Protein AF-A0A8T3VEB6-F1 (afdb_monomer)

Radius of gyration: 16.51 Å; Cα contacts (8 Å, |Δi|>4): 276; chains: 1; bounding box: 36×36×43 Å

pLDDT: mean 89.92, std 11.11, range [33.09, 98.06]

Secondary structure (DSSP, 8-state):
----TT--EE-TTT---HHHHHHTTSSPPPHHHHTT--TTSS---SSHHHHHHHHHHS--PPP-S-EE---GGG-SS--SEEEEEE-HHHHHHHHHHHHHHH-PPPP----SSSIIIIIIIIHHHHHSS-EEE---HHHHHHS---TT-EEEEEEHHHHHHHHHHHHHH-

Mean predicted aligned error: 4.79 Å

Sequence (170 aa):
MQVKENHFYGTIAEIGCPIGAGILGLKELPEKILNGSQFDKMNVTSSQESEKALIDSVAKNNRIEAIAYMPLEDSKIEPDVVVIIAKPRQIFDLIRANTYQEGKRMDNSVGGTQSLCGDIVVNSIQTNEPHISFGCIGSHMATELSEDQVIIGIPISKLEEIANSLNIIN

Organism: NCBI:txid230361

InterPro domains:
  IPR003748 Protein of unknown function DUF169 [PF02596] (4-164)
  IPR003748 Protein of unknown function DUF169 [PTHR37954] (6-167)

Structure (mmCIF, N/CA/C/O backbone):
data_AF-A0A8T3VEB6-F1
#
_entry.id   AF-A0A8T3VEB6-F1
#
loop_
_atom_site.group_PDB
_atom_site.id
_atom_site.type_symbol
_atom_site.label_atom_id
_atom_site.label_alt_id
_atom_site.label_comp_id
_atom_site.label_asym_id
_atom_site.label_entity_id
_atom_site.label_seq_id
_atom_site.pdbx_PDB_ins_code
_atom_site.Cartn_x
_atom_site.Cartn_y
_atom_site.Cartn_z
_atom_site.occupancy
_atom_site.B_iso_or_equiv
_atom_site.auth_seq_id
_atom_site.auth_comp_id
_atom_site.auth_asym_id
_atom_site.auth_atom_id
_atom_site.pdbx_PDB_model_num
ATOM 1 N N . MET A 1 1 ? -9.081 -9.164 -11.363 1.00 44.38 1 MET A N 1
ATOM 2 C CA . MET A 1 1 ? -8.525 -10.426 -10.810 1.00 44.38 1 MET A CA 1
ATOM 3 C C . MET A 1 1 ? -9.696 -11.377 -10.569 1.00 44.38 1 MET A C 1
ATOM 5 O O . MET A 1 1 ? -10.604 -10.988 -9.852 1.00 44.38 1 MET A O 1
ATOM 9 N N . GLN A 1 2 ? -9.780 -12.530 -11.246 1.00 33.09 2 GLN A N 1
ATOM 10 C CA . GLN A 1 2 ? -10.944 -13.428 -11.122 1.00 33.09 2 GLN A CA 1
ATOM 11 C C . GLN A 1 2 ? -10.728 -14.424 -9.976 1.00 33.09 2 GLN A C 1
ATOM 13 O O . GLN A 1 2 ? -9.863 -15.290 -10.074 1.00 33.09 2 GLN A O 1
ATOM 18 N N . VAL A 1 3 ? -11.525 -14.321 -8.909 1.00 41.62 3 VAL A N 1
ATOM 19 C CA . VAL A 1 3 ? -11.647 -15.378 -7.895 1.00 41.62 3 VAL A CA 1
ATOM 20 C C . VAL A 1 3 ? -12.481 -16.494 -8.522 1.00 41.62 3 VAL A C 1
ATOM 22 O O . VAL A 1 3 ? -13.696 -16.380 -8.647 1.00 41.62 3 VAL A O 1
ATOM 25 N N . LYS A 1 4 ? -11.829 -17.560 -8.989 1.00 42.44 4 LYS A N 1
ATOM 26 C CA . LYS A 1 4 ? -12.517 -18.833 -9.242 1.00 42.44 4 LYS A CA 1
ATOM 27 C C . LYS A 1 4 ? -12.561 -19.568 -7.914 1.00 42.44 4 LYS A C 1
ATOM 29 O O . LYS A 1 4 ? -11.520 -19.656 -7.274 1.00 42.44 4 LYS A O 1
ATOM 34 N N . GLU A 1 5 ? -13.728 -20.090 -7.548 1.00 52.50 5 GLU A N 1
ATOM 35 C CA . GLU A 1 5 ? -14.161 -20.587 -6.224 1.00 52.50 5 GLU A CA 1
ATOM 36 C C . GLU A 1 5 ? -13.236 -21.576 -5.465 1.00 52.50 5 GLU A C 1
ATOM 38 O O . GLU A 1 5 ? -13.605 -22.036 -4.395 1.00 52.50 5 GLU A O 1
ATOM 43 N N . ASN A 1 6 ? -12.022 -21.878 -5.941 1.00 52.09 6 ASN A N 1
ATOM 44 C CA . ASN A 1 6 ? -11.028 -22.712 -5.256 1.00 52.09 6 ASN A CA 1
ATOM 45 C C . ASN A 1 6 ? -9.586 -22.157 -5.252 1.00 52.09 6 ASN A C 1
ATOM 47 O O . ASN A 1 6 ? -8.701 -22.810 -4.702 1.00 52.09 6 ASN A O 1
ATOM 51 N N . HIS A 1 7 ? -9.315 -20.985 -5.840 1.00 59.28 7 HIS A N 1
ATOM 52 C CA . HIS A 1 7 ? -7.972 -20.390 -5.838 1.00 59.28 7 HIS A CA 1
ATOM 53 C C . HIS A 1 7 ? -7.957 -19.114 -4.990 1.00 59.28 7 HIS A C 1
ATOM 55 O O . HIS A 1 7 ? -8.382 -18.053 -5.441 1.00 59.28 7 HIS A O 1
ATOM 61 N N . PHE A 1 8 ? -7.444 -19.234 -3.763 1.00 77.12 8 PHE A N 1
ATOM 62 C CA . PHE A 1 8 ? -7.186 -18.119 -2.839 1.00 77.12 8 PHE A CA 1
ATOM 63 C C . PHE A 1 8 ? -5.757 -17.585 -2.966 1.00 77.12 8 PHE A C 1
ATOM 65 O O . PHE A 1 8 ? -5.237 -16.992 -2.028 1.00 77.12 8 PHE A O 1
ATOM 72 N N . TYR A 1 9 ? -5.077 -17.869 -4.078 1.00 87.56 9 TYR A N 1
ATOM 73 C CA . TYR A 1 9 ? -3.706 -17.442 -4.309 1.00 87.56 9 TYR A CA 1
ATOM 74 C C . TYR A 1 9 ? -3.404 -17.268 -5.798 1.00 87.56 9 TYR A C 1
ATOM 76 O O . TYR A 1 9 ? -4.064 -17.860 -6.652 1.00 87.56 9 TYR A O 1
ATOM 84 N N . GLY A 1 10 ? -2.391 -16.459 -6.095 1.00 88.44 10 GLY A N 1
ATOM 85 C CA . GLY A 1 10 ? -1.832 -16.260 -7.424 1.00 88.44 10 GLY A CA 1
ATOM 86 C C . GLY A 1 10 ? -0.318 -16.434 -7.410 1.00 88.44 10 GLY A C 1
ATOM 87 O O . GLY A 1 10 ? 0.378 -15.896 -6.549 1.00 88.44 10 GLY A O 1
ATOM 88 N N . THR A 1 11 ? 0.191 -17.189 -8.374 1.00 92.94 11 THR A N 1
ATOM 89 C CA . THR A 1 11 ? 1.614 -17.279 -8.702 1.00 92.94 11 THR A CA 1
ATOM 90 C C . THR A 1 11 ? 1.960 -16.239 -9.770 1.00 92.94 11 THR A C 1
ATOM 92 O O . THR A 1 11 ? 1.135 -15.413 -10.169 1.00 92.94 11 THR A O 1
ATOM 95 N N . ILE A 1 12 ? 3.183 -16.291 -10.300 1.00 92.69 12 ILE A N 1
ATOM 96 C CA . ILE A 1 12 ? 3.578 -15.453 -11.437 1.00 92.69 12 ILE A CA 1
ATOM 97 C C . ILE A 1 12 ? 2.657 -15.604 -12.664 1.00 92.69 12 ILE A C 1
ATOM 99 O O . ILE A 1 12 ? 2.559 -14.668 -13.455 1.00 92.69 12 ILE A O 1
ATOM 103 N N . ALA A 1 13 ? 1.977 -16.745 -12.826 1.00 89.69 13 ALA A N 1
ATOM 104 C CA . ALA A 1 13 ? 1.066 -16.982 -13.944 1.00 89.69 13 ALA A CA 1
ATOM 105 C C . ALA A 1 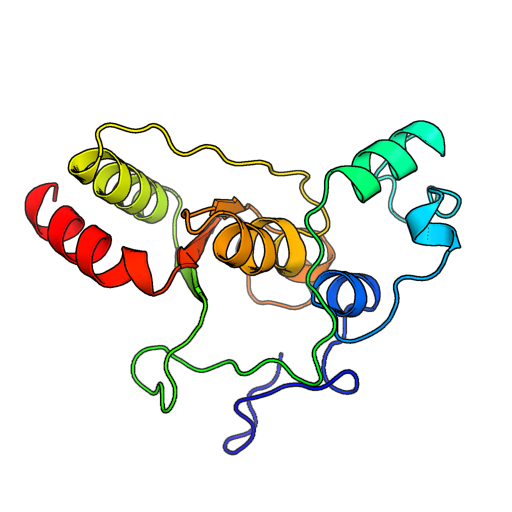13 ? -0.237 -16.166 -13.844 1.00 89.69 13 ALA A C 1
ATOM 107 O O . ALA A 1 13 ? -0.832 -15.832 -14.868 1.00 89.69 13 ALA A O 1
ATOM 108 N N . GLU A 1 14 ? -0.662 -15.809 -12.629 1.00 89.19 14 GLU A N 1
ATOM 109 C CA . GLU A 1 14 ? -1.928 -15.117 -12.370 1.00 89.19 14 GLU A CA 1
ATOM 110 C C . GLU A 1 14 ? -1.772 -13.592 -12.226 1.00 89.19 14 GLU A C 1
ATOM 112 O O . GLU A 1 14 ? -2.753 -12.852 -12.357 1.00 89.19 14 GLU A O 1
ATOM 117 N N . ILE A 1 15 ? -0.556 -13.084 -11.987 1.00 87.12 15 ILE A N 1
ATOM 118 C CA . ILE A 1 15 ? -0.317 -11.642 -11.833 1.00 87.12 15 ILE A CA 1
ATOM 119 C C . ILE A 1 15 ? -0.149 -10.959 -13.194 1.00 87.12 15 ILE A C 1
ATOM 121 O O . ILE A 1 15 ? 0.923 -10.948 -13.798 1.00 87.12 15 ILE A O 1
ATOM 125 N N . GLY A 1 16 ? -1.222 -10.302 -13.642 1.00 85.69 16 GLY A N 1
ATOM 126 C CA . GLY A 1 16 ? -1.280 -9.633 -14.945 1.00 85.69 16 GLY A CA 1
ATOM 127 C C . GLY A 1 16 ? -0.381 -8.399 -15.102 1.00 85.69 16 GLY A C 1
ATOM 128 O O . GLY A 1 16 ? -0.077 -8.024 -16.230 1.00 85.69 16 GLY A O 1
ATOM 129 N N . CYS A 1 17 ? 0.067 -7.764 -14.010 1.00 88.88 17 CYS A N 1
ATOM 130 C CA . CYS A 1 17 ? 0.983 -6.619 -14.066 1.00 88.88 17 CYS A CA 1
ATOM 131 C C . CYS A 1 17 ? 2.446 -7.088 -13.954 1.00 88.88 17 CYS A C 1
ATOM 133 O O . CYS A 1 17 ? 2.874 -7.474 -12.862 1.00 88.88 17 CYS A O 1
ATOM 135 N N . PRO A 1 18 ? 3.267 -7.000 -15.021 1.00 88.88 18 PRO A N 1
ATOM 136 C CA . PRO A 1 18 ? 4.640 -7.499 -14.992 1.00 88.88 18 PRO A CA 1
ATOM 137 C C . PRO A 1 18 ? 5.531 -6.760 -13.991 1.00 88.88 18 PRO A C 1
ATOM 139 O O . PRO A 1 18 ? 6.402 -7.382 -13.391 1.00 88.88 18 PRO A O 1
ATOM 142 N N . ILE A 1 19 ? 5.327 -5.449 -13.823 1.00 90.62 19 ILE A N 1
ATOM 143 C CA . ILE A 1 19 ? 6.077 -4.649 -12.848 1.00 90.62 19 ILE A CA 1
ATOM 144 C C . ILE A 1 19 ? 5.604 -4.998 -11.438 1.00 90.62 19 ILE A C 1
ATOM 146 O O . ILE A 1 19 ? 6.433 -5.258 -10.575 1.00 90.62 19 ILE A O 1
ATOM 150 N N . GLY A 1 20 ? 4.287 -5.100 -11.227 1.00 92.56 20 GLY A N 1
ATOM 151 C CA . GLY A 1 20 ? 3.709 -5.494 -9.942 1.00 92.56 20 GLY A CA 1
ATOM 152 C C . GLY A 1 20 ? 4.222 -6.848 -9.461 1.00 92.56 20 GLY A C 1
ATOM 153 O O . GLY A 1 20 ? 4.642 -6.960 -8.317 1.00 92.56 20 GLY A O 1
ATOM 154 N N . ALA A 1 21 ? 4.305 -7.845 -10.346 1.00 94.38 21 ALA A N 1
ATOM 155 C CA . ALA A 1 21 ? 4.895 -9.143 -10.021 1.00 94.38 21 ALA A CA 1
ATOM 156 C C . ALA A 1 21 ? 6.365 -9.050 -9.575 1.00 94.38 21 ALA A C 1
ATOM 158 O O . ALA A 1 21 ? 6.796 -9.823 -8.725 1.00 94.38 21 ALA A O 1
ATOM 159 N N . GLY A 1 22 ? 7.134 -8.117 -10.140 1.00 95.75 22 GLY A N 1
ATOM 160 C CA . GLY A 1 22 ? 8.507 -7.864 -9.708 1.00 95.75 22 GLY A CA 1
ATOM 161 C C . GLY A 1 22 ? 8.575 -7.164 -8.350 1.00 95.75 22 GLY A C 1
ATOM 162 O O . GLY A 1 22 ? 9.301 -7.610 -7.471 1.00 95.75 22 GLY A O 1
ATOM 163 N N . ILE A 1 23 ? 7.765 -6.119 -8.152 1.00 95.88 23 ILE A N 1
ATOM 164 C CA . ILE A 1 23 ? 7.670 -5.384 -6.879 1.00 95.88 23 ILE A CA 1
ATOM 165 C C . ILE A 1 23 ? 7.239 -6.301 -5.728 1.00 95.88 23 ILE A C 1
ATOM 167 O O . ILE A 1 23 ? 7.788 -6.212 -4.636 1.00 95.88 23 ILE A O 1
ATOM 171 N N 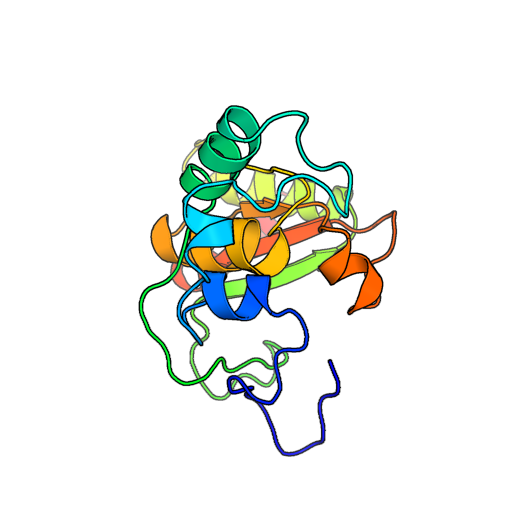. LEU A 1 24 ? 6.298 -7.213 -5.983 1.00 96.19 24 LEU A N 1
ATOM 172 C CA . LEU A 1 24 ? 5.798 -8.174 -4.998 1.00 96.19 24 LEU A CA 1
ATOM 173 C C . LEU A 1 24 ? 6.768 -9.333 -4.724 1.00 96.19 24 LEU A C 1
ATOM 175 O O . LEU A 1 24 ? 6.544 -10.073 -3.773 1.00 96.19 24 LEU A O 1
ATOM 179 N N . GLY A 1 25 ? 7.822 -9.501 -5.532 1.00 96.81 25 GLY A N 1
ATOM 180 C CA . GLY A 1 25 ? 8.838 -10.541 -5.345 1.00 96.81 25 GLY A CA 1
ATOM 181 C C . GLY A 1 25 ? 8.595 -11.857 -6.097 1.00 96.81 25 GLY A C 1
ATOM 182 O O . GLY A 1 25 ? 9.370 -12.799 -5.927 1.00 96.81 25 GLY A O 1
ATOM 183 N N . LEU A 1 26 ? 7.577 -11.936 -6.966 1.00 96.62 26 LEU A N 1
ATOM 184 C CA . LEU A 1 26 ? 7.211 -13.130 -7.759 1.00 96.62 26 LEU A CA 1
ATOM 185 C C . LEU A 1 26 ? 8.089 -13.345 -8.993 1.00 96.62 26 LEU A C 1
ATOM 187 O O . LEU A 1 26 ? 8.246 -14.468 -9.478 1.00 96.62 26 LEU A O 1
ATOM 191 N N . LYS A 1 27 ? 8.808 -12.317 -9.452 1.00 95.56 27 LYS A N 1
ATOM 192 C CA . LYS A 1 27 ? 9.944 -12.435 -10.394 1.00 95.56 27 LYS A CA 1
ATOM 193 C C . LYS A 1 27 ? 11.002 -11.372 -10.113 1.00 95.56 27 LYS A C 1
ATOM 195 O O . LYS A 1 27 ? 10.738 -10.422 -9.388 1.00 95.56 27 LYS A O 1
ATOM 200 N N . GLU A 1 28 ? 12.169 -11.512 -10.723 1.00 94.62 28 GLU A N 1
ATOM 201 C CA . GLU A 1 28 ? 13.125 -10.410 -10.775 1.00 94.62 28 GLU A CA 1
ATOM 202 C C . GLU A 1 28 ? 12.581 -9.271 -11.645 1.00 94.62 28 GLU A C 1
ATOM 204 O O . GLU A 1 28 ? 11.909 -9.490 -12.665 1.00 94.62 28 GLU A O 1
ATOM 209 N N . LEU A 1 29 ? 12.865 -8.037 -11.231 1.00 92.50 29 LEU A N 1
ATOM 210 C CA . LEU A 1 29 ? 12.618 -6.869 -12.064 1.00 92.50 29 LEU A CA 1
ATOM 211 C C . LEU A 1 29 ? 13.667 -6.822 -13.182 1.00 92.50 29 LEU A C 1
ATOM 213 O O . LEU A 1 29 ? 14.853 -6.988 -12.900 1.00 92.50 29 LEU A O 1
ATOM 217 N N . PRO A 1 30 ? 13.270 -6.559 -14.439 1.00 90.62 30 PRO A N 1
ATOM 218 C CA . PRO A 1 30 ? 14.231 -6.388 -15.522 1.00 90.62 30 PRO A CA 1
ATOM 219 C C . PRO A 1 30 ? 15.229 -5.265 -15.213 1.00 90.62 30 PRO A C 1
ATOM 221 O O . PRO A 1 30 ? 14.820 -4.201 -14.744 1.00 90.62 30 PRO A O 1
ATOM 224 N N . GLU A 1 31 ? 16.506 -5.444 -15.569 1.00 91.06 31 GLU A N 1
ATOM 225 C CA . GLU A 1 31 ? 17.549 -4.422 -15.360 1.00 91.06 31 GLU A CA 1
ATOM 226 C C . GLU A 1 31 ? 17.162 -3.054 -15.928 1.00 91.06 31 GLU A C 1
ATOM 228 O O . GLU A 1 31 ? 17.459 -2.029 -15.323 1.00 91.06 31 GLU A O 1
ATOM 233 N N . LYS A 1 32 ? 16.442 -3.037 -17.057 1.00 89.56 32 LYS A N 1
ATOM 234 C CA . LYS A 1 32 ? 15.977 -1.802 -17.699 1.00 89.56 32 LYS A CA 1
ATOM 235 C C . LYS A 1 32 ? 15.041 -0.965 -16.825 1.00 89.56 32 LYS A C 1
ATOM 237 O O . LYS A 1 32 ? 15.042 0.252 -16.937 1.00 89.56 32 LYS A O 1
ATOM 242 N N . ILE A 1 33 ? 14.262 -1.612 -15.957 1.00 89.00 33 ILE A N 1
ATOM 243 C CA . ILE A 1 33 ? 13.424 -0.928 -14.967 1.00 89.00 33 ILE A CA 1
ATOM 244 C C . ILE A 1 33 ? 14.306 -0.424 -13.819 1.00 89.00 33 ILE A C 1
ATOM 246 O O . ILE A 1 33 ? 14.205 0.729 -13.422 1.00 89.00 33 ILE A O 1
ATOM 250 N N . LEU A 1 34 ? 15.215 -1.265 -13.316 1.00 90.12 34 LEU A N 1
ATOM 251 C CA . LEU A 1 34 ? 16.078 -0.935 -12.172 1.00 90.12 34 LEU A CA 1
ATOM 252 C C . LEU A 1 34 ? 17.063 0.211 -12.451 1.00 90.12 34 LEU A C 1
ATOM 254 O O . LEU A 1 34 ? 17.417 0.968 -11.547 1.00 90.12 34 LEU A O 1
ATOM 258 N N . ASN A 1 35 ? 17.524 0.341 -13.693 1.00 90.44 35 ASN A N 1
ATOM 259 C CA . ASN A 1 35 ? 18.441 1.401 -14.106 1.00 90.44 35 ASN A CA 1
ATOM 260 C C . ASN A 1 35 ? 17.733 2.618 -14.733 1.00 90.44 35 ASN A C 1
ATOM 262 O O . ASN A 1 35 ? 18.423 3.528 -15.196 1.00 90.44 35 ASN A O 1
ATOM 266 N N . GLY A 1 36 ? 16.394 2.631 -14.756 1.00 85.75 36 GLY A N 1
ATOM 267 C CA . GLY A 1 36 ? 15.589 3.726 -15.300 1.00 85.75 36 GLY A CA 1
ATOM 268 C C . GLY A 1 36 ? 15.732 3.925 -16.810 1.00 85.75 36 GLY A C 1
ATOM 269 O O . GLY A 1 36 ? 15.599 5.040 -17.288 1.00 85.75 36 GLY A O 1
ATOM 270 N N . SER A 1 37 ? 16.083 2.892 -17.582 1.00 82.75 37 SER A N 1
ATOM 271 C CA . SER A 1 37 ? 16.226 2.998 -19.046 1.00 82.75 37 SER A CA 1
ATOM 272 C C . SER A 1 37 ? 14.928 2.706 -19.812 1.00 82.75 37 SER A C 1
ATOM 274 O O . SER A 1 37 ? 14.963 2.494 -21.026 1.00 82.75 37 SER A O 1
ATOM 276 N N . GLN A 1 38 ? 13.777 2.678 -19.133 1.00 78.25 38 GLN A N 1
ATOM 277 C CA . GLN A 1 38 ? 12.469 2.347 -19.705 1.00 78.25 38 GLN A CA 1
ATOM 278 C C . GLN A 1 38 ? 11.438 3.487 -19.519 1.00 78.25 38 GLN A C 1
ATOM 280 O O . GLN A 1 38 ? 10.233 3.249 -19.440 1.00 78.25 38 GLN A O 1
ATOM 285 N N . PHE A 1 39 ? 11.900 4.736 -19.586 1.00 67.81 39 PHE A N 1
ATOM 286 C CA . PHE A 1 39 ? 11.169 5.930 -19.140 1.00 67.81 39 PHE A CA 1
ATOM 287 C C . PHE A 1 39 ? 10.071 6.460 -20.086 1.00 67.81 39 PHE A C 1
ATOM 289 O O . PHE A 1 39 ? 9.429 7.459 -19.785 1.00 67.81 39 PHE A O 1
ATOM 296 N N . ASP A 1 40 ? 9.761 5.781 -21.195 1.00 61.44 40 ASP A N 1
ATOM 297 C CA . ASP A 1 40 ? 9.176 6.457 -22.372 1.00 61.44 40 ASP A CA 1
ATOM 298 C C . ASP A 1 40 ? 7.793 5.970 -22.849 1.00 61.44 40 ASP A C 1
ATOM 300 O O . ASP A 1 40 ? 7.326 6.364 -23.916 1.00 61.44 40 ASP A O 1
ATOM 304 N N . LYS A 1 41 ? 7.095 5.098 -22.105 1.00 64.06 41 LYS A N 1
ATOM 305 C CA . LYS A 1 41 ? 5.807 4.537 -22.591 1.00 64.06 41 LYS A CA 1
ATOM 306 C C . LYS A 1 41 ? 4.546 5.038 -21.899 1.00 64.06 41 LYS A C 1
ATOM 308 O O . LYS A 1 41 ? 3.475 4.939 -22.487 1.00 64.06 41 LYS A O 1
ATOM 313 N N . MET A 1 42 ? 4.650 5.540 -20.671 1.00 69.06 42 MET A N 1
ATOM 314 C CA . MET A 1 42 ? 3.485 5.943 -19.867 1.00 69.06 42 MET A CA 1
ATOM 315 C C . MET A 1 42 ? 3.585 7.377 -19.330 1.00 69.06 42 MET A C 1
ATOM 317 O O . MET A 1 42 ? 2.767 7.756 -18.501 1.00 69.06 42 MET A O 1
ATOM 321 N N . ASN A 1 43 ? 4.563 8.168 -19.796 1.00 78.38 43 ASN A N 1
ATOM 322 C CA . ASN A 1 43 ? 4.804 9.550 -19.352 1.00 78.38 43 ASN A CA 1
ATOM 323 C C . ASN A 1 43 ? 4.858 9.696 -17.818 1.00 78.38 43 ASN A C 1
ATOM 325 O O . ASN A 1 43 ? 4.318 10.649 -17.261 1.00 78.38 43 ASN A O 1
ATOM 329 N N . VAL A 1 44 ? 5.477 8.727 -17.134 1.00 83.81 44 VAL A N 1
ATOM 330 C CA . VAL A 1 44 ? 5.584 8.719 -15.664 1.00 83.81 44 VAL A CA 1
ATOM 331 C C . VAL A 1 44 ? 6.705 9.649 -15.199 1.00 83.81 44 VAL A C 1
ATOM 333 O O . VAL A 1 44 ? 6.552 10.357 -14.208 1.00 83.81 44 VAL A O 1
ATOM 336 N N . THR A 1 45 ? 7.823 9.674 -15.925 1.00 89.56 45 THR A N 1
ATOM 337 C CA . THR A 1 45 ? 9.002 10.488 -15.616 1.00 89.56 45 THR A CA 1
ATOM 338 C C . THR A 1 45 ? 9.550 11.142 -16.885 1.00 89.56 45 THR A C 1
ATOM 340 O O . THR A 1 45 ? 9.172 10.776 -17.995 1.00 89.56 45 THR A O 1
ATOM 343 N N . SER A 1 46 ? 10.403 12.158 -16.730 1.00 89.81 46 SER A N 1
ATOM 344 C CA . SER A 1 46 ? 10.921 12.968 -17.846 1.00 89.81 46 SER A CA 1
ATOM 345 C C . SER A 1 46 ? 12.357 12.627 -18.250 1.00 89.81 46 SER A C 1
ATOM 347 O O . SER A 1 46 ? 12.866 13.174 -19.228 1.00 89.81 46 SER A O 1
ATOM 349 N N . SER A 1 47 ? 13.032 11.765 -17.490 1.00 91.44 47 SER A N 1
ATOM 350 C CA . SER A 1 47 ? 14.407 11.347 -17.747 1.00 91.44 47 SER A CA 1
ATOM 351 C C . SER A 1 47 ? 14.708 9.986 -17.122 1.00 91.44 47 SER A C 1
ATOM 353 O O . SER A 1 47 ? 13.998 9.525 -16.223 1.00 91.44 47 SER A O 1
ATOM 355 N N . GLN A 1 48 ? 15.814 9.377 -17.541 1.00 91.81 48 GLN A N 1
ATOM 356 C CA . GLN A 1 48 ? 16.326 8.156 -16.927 1.00 91.81 48 GLN A CA 1
ATOM 357 C C . GLN A 1 48 ? 16.667 8.348 -15.443 1.00 91.81 48 GLN A C 1
ATOM 359 O O . GLN A 1 48 ? 16.387 7.477 -14.623 1.00 91.81 48 GLN A O 1
ATOM 364 N N . GLU A 1 49 ? 17.241 9.493 -15.067 1.00 93.56 49 GLU A N 1
ATOM 365 C CA . GLU A 1 49 ? 17.587 9.789 -13.673 1.00 93.56 49 GLU A CA 1
ATOM 366 C C . GLU A 1 49 ? 16.336 9.884 -12.797 1.00 93.56 49 GLU A C 1
ATOM 368 O O . GLU A 1 49 ? 16.327 9.365 -11.681 1.00 93.56 49 GLU A O 1
ATOM 373 N N . SER A 1 50 ? 15.270 10.511 -13.306 1.00 93.25 50 SER A N 1
ATOM 374 C CA . SER A 1 50 ? 13.997 10.601 -12.585 1.00 93.25 50 SER A CA 1
ATOM 375 C C . SER A 1 50 ? 13.272 9.256 -12.518 1.00 93.25 50 SER A C 1
ATOM 377 O O . SER A 1 50 ? 12.715 8.937 -11.469 1.00 93.25 50 SER A O 1
ATOM 379 N N . GLU A 1 51 ? 13.335 8.423 -13.566 1.00 91.75 51 GLU A N 1
ATOM 380 C CA . GLU A 1 51 ? 12.823 7.045 -13.498 1.00 91.75 51 GLU A CA 1
ATOM 381 C C . GLU A 1 51 ? 13.598 6.204 -12.486 1.00 91.75 51 GLU A C 1
ATOM 383 O O . GLU A 1 51 ? 12.994 5.507 -11.673 1.00 91.75 51 GLU A O 1
ATOM 388 N N . LYS A 1 52 ? 14.930 6.303 -12.479 1.00 93.25 52 LYS A N 1
ATOM 389 C CA . LYS A 1 52 ? 15.758 5.600 -11.503 1.00 93.25 52 LYS A CA 1
ATOM 390 C C . LYS A 1 52 ? 15.435 6.038 -10.074 1.00 93.25 52 LYS A C 1
ATOM 392 O O . LYS A 1 52 ? 15.248 5.179 -9.219 1.00 93.25 52 LYS A O 1
ATOM 397 N N . ALA A 1 53 ? 15.336 7.343 -9.819 1.00 94.31 53 ALA A N 1
ATOM 398 C CA . ALA A 1 53 ? 14.996 7.865 -8.497 1.00 94.31 53 ALA A CA 1
ATOM 399 C C . ALA A 1 53 ? 13.619 7.375 -8.019 1.00 94.31 53 ALA A C 1
ATOM 401 O O . ALA A 1 53 ? 13.469 6.998 -6.858 1.00 94.31 53 ALA A O 1
ATOM 402 N N . LEU A 1 54 ? 12.634 7.336 -8.922 1.00 93.19 54 LEU A N 1
ATOM 403 C CA . LEU A 1 54 ? 11.314 6.774 -8.652 1.00 93.19 54 LEU A CA 1
ATOM 404 C C . LEU A 1 54 ? 11.398 5.277 -8.333 1.00 93.19 54 LEU A C 1
ATOM 406 O O . LEU A 1 54 ? 10.887 4.834 -7.313 1.00 93.19 54 LEU A O 1
ATOM 410 N N . ILE A 1 55 ? 12.037 4.479 -9.190 1.00 93.06 55 ILE A N 1
ATOM 411 C CA . ILE A 1 55 ? 12.121 3.034 -8.968 1.00 93.06 55 ILE A CA 1
ATOM 412 C C . ILE A 1 55 ? 12.892 2.727 -7.687 1.00 93.06 55 ILE A C 1
ATOM 414 O O . ILE A 1 55 ? 12.482 1.823 -6.966 1.00 93.06 55 ILE A O 1
ATOM 418 N N . ASP A 1 56 ? 13.952 3.464 -7.360 1.00 94.31 56 ASP A N 1
ATOM 419 C CA . ASP A 1 56 ? 14.712 3.291 -6.120 1.00 94.31 56 ASP A CA 1
ATOM 420 C C . ASP A 1 56 ? 13.871 3.607 -4.866 1.00 94.31 56 ASP A C 1
ATOM 422 O O . ASP A 1 56 ? 14.056 2.937 -3.851 1.00 94.31 56 ASP A O 1
ATOM 426 N N . SER A 1 57 ? 12.920 4.551 -4.935 1.00 93.81 57 SER A N 1
ATOM 427 C CA . SER A 1 57 ? 12.054 4.918 -3.801 1.00 93.81 57 SER A CA 1
ATOM 428 C C . SER A 1 57 ? 10.875 3.968 -3.570 1.00 93.81 57 SER A C 1
ATOM 430 O O . SER A 1 57 ? 10.345 3.912 -2.461 1.00 93.81 57 SER A O 1
ATOM 432 N N . VAL A 1 58 ? 10.467 3.199 -4.584 1.00 94.62 58 VAL A N 1
ATOM 433 C CA . VAL A 1 58 ? 9.403 2.196 -4.445 1.00 94.62 58 VAL A CA 1
ATOM 434 C C . VAL A 1 58 ? 9.909 1.012 -3.620 1.00 94.62 58 VAL A C 1
ATOM 436 O O . VAL A 1 58 ? 10.914 0.382 -3.972 1.00 94.62 58 VAL A O 1
ATOM 439 N N . ALA A 1 59 ? 9.178 0.652 -2.565 1.00 95.06 59 ALA A N 1
ATOM 440 C CA . ALA A 1 59 ? 9.469 -0.538 -1.775 1.00 95.06 59 ALA A CA 1
ATOM 441 C C . ALA A 1 59 ? 9.284 -1.822 -2.593 1.00 95.06 59 ALA A C 1
ATOM 443 O O . ALA A 1 59 ? 8.349 -1.957 -3.383 1.00 95.06 59 ALA A O 1
ATOM 444 N N . LYS A 1 60 ? 10.204 -2.772 -2.413 1.00 95.50 60 LYS A N 1
ATOM 445 C CA . LYS A 1 60 ? 10.253 -4.040 -3.155 1.00 95.50 60 LYS A CA 1
ATOM 446 C C . LYS A 1 60 ? 10.346 -5.179 -2.161 1.00 95.50 60 LYS A C 1
ATOM 448 O O . LYS A 1 60 ? 11.139 -5.106 -1.223 1.00 95.50 60 LYS A O 1
ATOM 453 N N . ASN A 1 61 ? 9.542 -6.211 -2.363 1.00 96.38 61 ASN A N 1
ATOM 454 C CA . ASN A 1 61 ? 9.548 -7.372 -1.494 1.00 96.38 61 ASN A CA 1
ATOM 455 C C . ASN A 1 61 ? 10.744 -8.287 -1.781 1.00 96.38 61 ASN A C 1
ATOM 457 O O . ASN A 1 61 ? 11.307 -8.289 -2.878 1.00 96.38 61 ASN A O 1
ATOM 461 N N . ASN A 1 62 ? 11.062 -9.132 -0.804 1.00 94.25 62 ASN A N 1
ATOM 462 C CA . ASN A 1 62 ? 11.926 -10.285 -1.013 1.00 94.25 62 ASN A CA 1
ATOM 463 C C . ASN A 1 62 ? 11.254 -11.318 -1.934 1.00 94.25 62 ASN A C 1
ATOM 465 O O . ASN A 1 62 ? 10.057 -11.255 -2.215 1.00 94.25 62 ASN A O 1
ATOM 469 N N . ARG A 1 63 ? 12.042 -12.290 -2.406 1.00 96.00 63 ARG A N 1
ATOM 470 C CA . ARG A 1 63 ? 11.570 -13.374 -3.275 1.00 96.00 63 ARG A CA 1
ATOM 471 C C . ARG A 1 63 ? 10.436 -14.163 -2.609 1.00 96.00 63 ARG A C 1
ATOM 473 O O . ARG A 1 63 ? 10.629 -14.702 -1.524 1.00 96.00 63 ARG A O 1
ATOM 480 N N . ILE A 1 64 ? 9.311 -14.299 -3.310 1.00 95.75 64 ILE A N 1
ATOM 481 C CA . ILE A 1 64 ? 8.179 -15.155 -2.926 1.00 95.75 64 ILE A CA 1
ATOM 482 C C . ILE A 1 64 ? 7.726 -16.015 -4.113 1.00 95.75 64 ILE A C 1
ATOM 484 O O . ILE A 1 64 ? 8.032 -15.711 -5.269 1.00 95.75 64 ILE A O 1
ATOM 488 N N . GLU A 1 65 ? 6.987 -17.088 -3.833 1.00 94.38 65 GLU A N 1
ATOM 489 C CA . GLU A 1 65 ? 6.490 -18.027 -4.853 1.00 94.38 65 GLU A CA 1
ATOM 490 C C . GLU A 1 65 ? 5.043 -17.745 -5.277 1.00 94.38 65 GLU A C 1
ATOM 492 O O . GLU A 1 65 ? 4.675 -17.945 -6.437 1.00 94.38 65 GLU A O 1
ATOM 497 N N . ALA A 1 66 ? 4.228 -17.252 -4.345 1.00 94.44 66 ALA A N 1
ATOM 498 C CA . ALA A 1 66 ? 2.816 -16.967 -4.545 1.00 94.44 66 ALA A CA 1
ATOM 499 C C . ALA A 1 66 ? 2.332 -15.902 -3.555 1.00 94.44 66 ALA A C 1
ATOM 501 O O . ALA A 1 66 ? 2.973 -15.651 -2.537 1.00 94.44 66 ALA A O 1
ATOM 502 N N . ILE A 1 67 ? 1.179 -15.309 -3.850 1.00 92.88 67 ILE A N 1
ATOM 503 C CA . ILE A 1 67 ? 0.452 -14.400 -2.960 1.00 92.88 67 ILE A CA 1
ATOM 504 C C . ILE A 1 67 ? -0.917 -14.999 -2.714 1.00 92.88 67 ILE A C 1
ATOM 506 O O . ILE A 1 67 ? -1.621 -15.289 -3.679 1.00 92.88 67 ILE A O 1
ATOM 510 N N . ALA A 1 68 ? -1.307 -15.146 -1.453 1.00 92.25 68 ALA A N 1
ATOM 511 C CA . ALA A 1 68 ? -2.666 -15.510 -1.091 1.00 92.25 68 ALA A CA 1
ATOM 512 C C . ALA A 1 68 ? -3.538 -14.260 -0.900 1.00 92.25 68 ALA A C 1
ATOM 514 O O . ALA A 1 68 ? -3.070 -13.241 -0.398 1.00 92.25 68 ALA A O 1
ATOM 515 N N . TYR A 1 69 ? -4.800 -14.328 -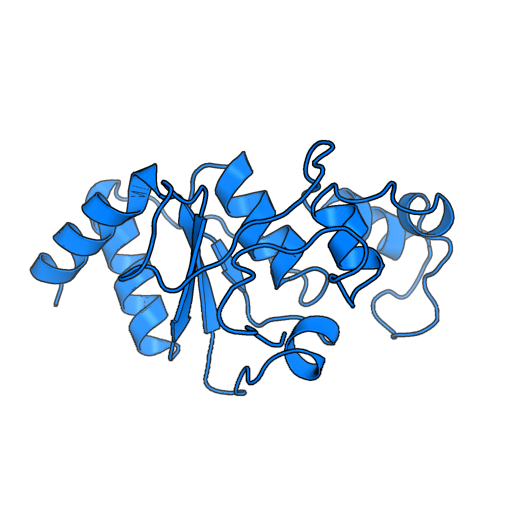1.310 1.00 88.38 69 TYR A N 1
ATOM 516 C CA . TYR A 1 69 ? -5.782 -13.267 -1.122 1.00 88.38 69 TYR A CA 1
ATOM 517 C C . TYR A 1 69 ? -7.180 -13.866 -0.956 1.00 88.38 69 TYR A C 1
ATOM 519 O O . TYR A 1 69 ? -7.565 -14.808 -1.652 1.00 88.38 69 TYR A O 1
ATOM 527 N N . MET A 1 70 ? -7.942 -13.313 -0.018 1.00 90.06 70 MET A N 1
ATOM 528 C CA . MET A 1 70 ? -9.299 -13.744 0.307 1.00 90.06 70 MET A CA 1
ATOM 529 C C . MET A 1 70 ? -10.054 -12.619 1.025 1.00 90.06 70 MET A C 1
ATOM 531 O O . MET A 1 70 ? -9.401 -11.734 1.586 1.00 90.06 70 MET A O 1
ATOM 535 N N . PRO A 1 71 ? -11.400 -12.623 1.005 1.00 91.31 71 PRO A N 1
ATOM 536 C CA . PRO A 1 71 ? -12.186 -11.808 1.926 1.00 91.31 71 PRO A CA 1
ATOM 537 C C . PRO A 1 71 ? -11.737 -12.069 3.365 1.00 91.31 71 PRO A C 1
ATOM 539 O O . PRO A 1 71 ? -11.448 -13.213 3.725 1.00 91.31 71 PRO A O 1
ATOM 542 N N . LEU A 1 72 ? -11.645 -11.017 4.178 1.00 91.44 72 LEU A N 1
ATOM 543 C CA . LEU A 1 72 ? -11.110 -11.127 5.536 1.00 91.44 72 LEU A CA 1
ATOM 544 C C . LEU A 1 72 ? -11.983 -12.045 6.404 1.00 91.44 72 LEU A C 1
ATOM 546 O O . LEU A 1 72 ? -11.466 -12.836 7.187 1.00 91.44 72 LEU A O 1
ATOM 550 N N . GLU A 1 73 ? -13.299 -11.968 6.225 1.00 90.56 73 GLU A N 1
ATOM 551 C CA . GLU A 1 73 ? -14.300 -12.801 6.891 1.00 90.56 73 GLU A CA 1
ATOM 552 C C . GLU A 1 73 ? -14.169 -14.299 6.575 1.00 90.56 73 GLU A C 1
ATOM 554 O O . GLU A 1 73 ? -14.537 -15.132 7.402 1.00 90.56 73 GLU A O 1
ATOM 559 N N . ASP A 1 74 ? -13.591 -14.638 5.421 1.00 88.94 74 ASP A N 1
ATOM 560 C CA . ASP A 1 74 ? -13.385 -16.011 4.955 1.00 88.94 74 ASP A CA 1
ATOM 561 C C . ASP A 1 74 ? -11.929 -16.472 5.136 1.00 88.94 74 ASP A C 1
ATOM 563 O O . ASP A 1 74 ? -11.527 -17.515 4.602 1.00 88.94 74 ASP A O 1
ATOM 567 N N . SER A 1 75 ? -11.111 -15.693 5.858 1.00 86.69 75 SER A N 1
ATOM 568 C CA . SER A 1 75 ? -9.675 -15.936 5.910 1.00 86.69 75 SER A CA 1
ATOM 569 C C . SER A 1 75 ? -9.334 -17.255 6.602 1.00 86.69 75 SER A C 1
ATOM 571 O O . SER A 1 75 ? -9.644 -17.470 7.772 1.00 86.69 75 SER A O 1
ATOM 573 N N . LYS A 1 76 ? -8.659 -18.154 5.876 1.00 86.69 76 LYS A N 1
ATOM 574 C CA . LYS A 1 76 ? -8.199 -19.463 6.392 1.00 86.69 76 LYS A CA 1
ATOM 575 C C . LYS A 1 76 ? -6.766 -19.439 6.915 1.00 86.69 76 LYS A C 1
ATOM 577 O O . LYS A 1 76 ? -6.314 -20.415 7.508 1.00 86.69 76 LYS A O 1
ATOM 582 N N . ILE A 1 77 ? -6.055 -18.353 6.642 1.00 89.56 77 ILE A N 1
ATOM 583 C CA . ILE A 1 77 ? -4.691 -18.085 7.088 1.00 89.56 77 ILE A CA 1
ATOM 584 C C . ILE A 1 77 ? -4.644 -16.674 7.668 1.00 89.56 77 ILE A C 1
ATOM 586 O O . ILE A 1 77 ? -5.486 -15.841 7.336 1.00 89.56 77 ILE A O 1
ATOM 590 N N . GLU A 1 78 ? -3.673 -16.397 8.527 1.00 92.62 78 GLU A N 1
ATOM 591 C CA . GLU A 1 78 ? -3.424 -15.026 8.966 1.00 92.62 78 GLU A CA 1
ATOM 592 C C . GLU A 1 78 ? -2.820 -14.236 7.790 1.00 92.62 78 GLU A C 1
ATOM 594 O O . GLU A 1 78 ? -1.804 -14.675 7.243 1.00 92.62 78 GLU A O 1
ATOM 599 N N . PRO A 1 79 ? -3.455 -13.144 7.325 1.00 95.31 79 PRO A N 1
ATOM 600 C CA . PRO A 1 79 ? -2.909 -12.343 6.235 1.00 95.31 79 PRO A CA 1
ATOM 601 C C . PRO A 1 79 ? -1.768 -11.464 6.749 1.00 95.31 79 PRO A C 1
ATOM 603 O O . PRO A 1 79 ? -1.827 -10.997 7.876 1.00 95.31 79 PRO A O 1
ATOM 606 N N . ASP A 1 80 ? -0.778 -11.139 5.919 1.00 96.44 80 ASP A N 1
ATOM 607 C CA . ASP A 1 80 ? 0.248 -10.158 6.311 1.00 96.44 80 ASP A CA 1
ATOM 608 C C . ASP A 1 80 ? -0.326 -8.728 6.360 1.00 96.44 80 ASP A C 1
ATOM 610 O O . ASP A 1 80 ? -0.018 -7.926 7.245 1.00 96.44 80 ASP A O 1
ATOM 614 N N . VAL A 1 81 ? -1.196 -8.408 5.396 1.00 97.56 81 VAL A N 1
ATOM 615 C CA . VAL A 1 81 ? -1.827 -7.094 5.223 1.00 97.56 81 VAL A CA 1
ATOM 616 C C . VAL A 1 81 ? -3.290 -7.269 4.846 1.00 97.56 81 VAL A C 1
ATOM 618 O O . VAL A 1 81 ? -3.634 -8.057 3.966 1.00 97.56 81 VAL A O 1
ATOM 621 N N . VAL A 1 82 ? -4.148 -6.464 5.464 1.00 97.62 82 VAL A N 1
ATOM 622 C CA . VAL A 1 82 ? -5.541 -6.276 5.067 1.0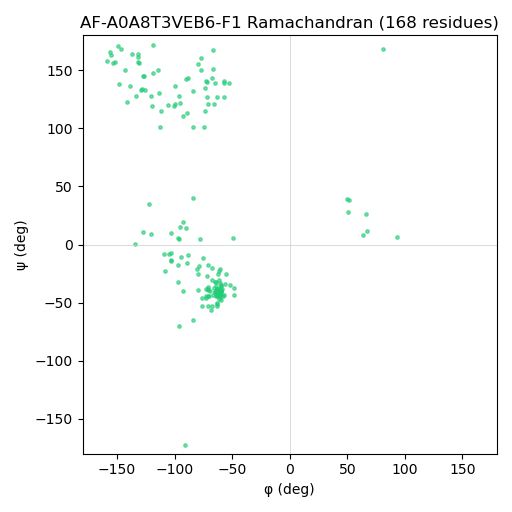0 97.62 82 VAL A CA 1
ATOM 623 C C . VAL A 1 82 ? -5.638 -5.044 4.179 1.00 97.62 82 VAL A C 1
ATOM 625 O O . VAL A 1 82 ? -5.276 -3.941 4.583 1.00 97.62 82 VAL A O 1
ATOM 628 N N . VAL A 1 83 ? -6.139 -5.231 2.960 1.00 96.56 83 VAL A N 1
ATOM 629 C CA . VAL A 1 83 ? -6.362 -4.144 2.003 1.00 96.56 83 VAL A CA 1
ATOM 630 C C . VAL A 1 83 ? -7.832 -3.749 2.033 1.00 96.56 83 VAL A C 1
ATOM 632 O O . VAL A 1 83 ? -8.705 -4.567 1.751 1.00 96.56 83 VAL A O 1
ATOM 635 N N . ILE A 1 84 ? -8.105 -2.484 2.342 1.00 96.88 84 ILE A N 1
ATOM 636 C CA . ILE A 1 84 ? -9.454 -1.919 2.377 1.00 96.88 84 ILE A CA 1
ATOM 637 C C . ILE A 1 84 ? -9.574 -0.879 1.264 1.00 96.88 84 ILE A C 1
ATOM 639 O O . ILE A 1 84 ? -8.737 0.013 1.142 1.00 96.88 84 ILE A O 1
ATOM 643 N N . ILE A 1 85 ? -10.641 -0.978 0.473 1.00 95.44 85 ILE A N 1
ATOM 644 C CA . ILE A 1 85 ? -11.015 0.008 -0.544 1.00 95.44 85 ILE A CA 1
ATOM 645 C C . ILE A 1 85 ? -12.297 0.681 -0.066 1.00 95.44 85 ILE A C 1
ATOM 647 O O . ILE A 1 85 ? -13.329 0.025 0.079 1.00 95.44 85 ILE A O 1
ATOM 651 N N . ALA A 1 86 ? -12.236 1.978 0.220 1.00 96.44 86 ALA A N 1
ATOM 652 C CA . ALA A 1 86 ? -13.354 2.692 0.827 1.00 96.44 86 ALA A CA 1
ATOM 653 C C . ALA A 1 86 ? -13.398 4.160 0.398 1.00 96.44 86 ALA A C 1
ATOM 655 O O . ALA A 1 86 ? -12.473 4.676 -0.228 1.00 96.44 86 ALA A O 1
ATOM 656 N N . LYS A 1 87 ? -14.481 4.860 0.748 1.00 97.44 87 LYS A N 1
ATOM 657 C CA . LYS A 1 87 ? -14.600 6.293 0.456 1.00 97.44 87 LYS A CA 1
ATOM 658 C C . LYS A 1 87 ? -13.578 7.103 1.262 1.00 97.44 87 LYS A C 1
ATOM 660 O O . LYS A 1 87 ? -13.291 6.732 2.404 1.00 97.44 87 LYS A O 1
ATOM 665 N N . PRO A 1 88 ? -13.119 8.269 0.763 1.00 97.12 88 PRO A N 1
ATOM 666 C CA . PRO A 1 88 ? -12.166 9.133 1.458 1.00 97.12 88 PRO A CA 1
ATOM 667 C C . PRO A 1 88 ? -12.522 9.411 2.918 1.00 97.12 88 PRO A C 1
ATOM 669 O O . PRO A 1 88 ? -11.643 9.440 3.774 1.00 97.12 88 PRO A O 1
ATOM 672 N N . ARG A 1 89 ? -13.817 9.570 3.229 1.00 96.81 89 ARG A N 1
ATOM 673 C CA . ARG A 1 89 ? -14.256 9.801 4.607 1.00 96.81 89 ARG A CA 1
ATOM 674 C C . ARG A 1 89 ? -13.978 8.609 5.529 1.00 96.81 89 ARG A C 1
ATOM 676 O O . ARG A 1 89 ? -13.523 8.817 6.644 1.00 96.81 89 ARG A O 1
ATOM 683 N N . GLN A 1 90 ? -14.201 7.388 5.053 1.00 97.56 90 GLN A N 1
ATOM 684 C CA . GLN A 1 90 ? -13.944 6.171 5.826 1.00 97.56 90 GLN A CA 1
ATOM 685 C C . GLN A 1 90 ? -12.439 5.965 6.030 1.00 97.56 90 GLN A C 1
ATOM 687 O O . GLN A 1 90 ? -12.010 5.628 7.128 1.00 97.56 90 GLN A O 1
ATOM 692 N N . ILE A 1 91 ? -11.626 6.244 5.003 1.00 97.62 91 ILE A N 1
ATOM 693 C CA . ILE A 1 91 ? -10.162 6.226 5.133 1.00 97.62 91 ILE A CA 1
ATOM 694 C C . ILE A 1 91 ? -9.686 7.281 6.139 1.00 97.62 91 ILE A C 1
ATOM 696 O O . ILE A 1 91 ? -8.831 6.989 6.969 1.00 97.62 91 ILE A O 1
ATOM 700 N N . PHE A 1 92 ? -10.270 8.481 6.132 1.00 96.62 92 PHE A N 1
ATOM 701 C CA . PHE A 1 92 ? -9.989 9.506 7.140 1.00 96.62 92 PHE A CA 1
ATOM 702 C C . PHE A 1 92 ? -10.284 9.022 8.567 1.00 96.62 92 PHE A C 1
ATOM 704 O O . PHE A 1 92 ? -9.461 9.236 9.458 1.00 96.62 92 PHE A O 1
ATOM 711 N N . ASP A 1 93 ? -11.414 8.348 8.788 1.00 97.06 93 ASP A N 1
ATOM 712 C CA . ASP A 1 93 ? -11.753 7.817 10.110 1.00 97.06 93 ASP A CA 1
ATOM 713 C C . ASP A 1 93 ? -10.761 6.700 10.529 1.00 97.06 93 ASP A C 1
ATOM 715 O O . ASP A 1 93 ? -10.311 6.691 11.674 1.00 97.06 93 ASP A O 1
ATOM 719 N N . LEU A 1 94 ? -10.297 5.847 9.602 1.00 96.88 94 LEU A N 1
ATOM 720 C CA . LEU A 1 94 ? -9.239 4.851 9.864 1.00 96.88 94 LEU A CA 1
ATOM 721 C C . LEU A 1 94 ? -7.882 5.487 10.208 1.00 96.88 94 LEU A C 1
ATOM 723 O O . LEU A 1 94 ? -7.215 5.047 11.143 1.00 96.88 94 LEU A O 1
ATOM 727 N N . ILE A 1 95 ? -7.482 6.549 9.502 1.00 96.56 95 ILE A N 1
ATOM 728 C CA . ILE A 1 95 ? -6.256 7.301 9.818 1.00 96.56 95 ILE A CA 1
ATOM 729 C C . ILE A 1 95 ? -6.353 7.880 11.231 1.00 96.56 95 ILE A C 1
ATOM 731 O O . ILE A 1 95 ? -5.405 7.787 12.010 1.00 96.56 95 ILE A O 1
ATOM 735 N N . ARG A 1 96 ? -7.508 8.457 11.588 1.00 96.94 96 ARG A N 1
ATOM 736 C CA . ARG A 1 96 ? -7.733 8.990 12.935 1.00 96.94 96 ARG A CA 1
ATOM 737 C C . ARG A 1 96 ? -7.696 7.902 13.997 1.00 96.94 96 ARG A C 1
ATOM 739 O O . ARG A 1 96 ? -7.140 8.155 15.061 1.00 96.94 96 ARG A O 1
ATOM 746 N N . ALA A 1 97 ? -8.251 6.727 13.715 1.00 96.50 97 ALA A N 1
ATOM 747 C CA . ALA A 1 97 ? -8.203 5.591 14.624 1.00 96.50 97 ALA A CA 1
ATOM 748 C C . ALA A 1 97 ? -6.756 5.132 14.863 1.00 96.50 97 ALA A C 1
ATOM 750 O O . ALA A 1 97 ? -6.359 4.961 16.010 1.00 96.50 97 ALA A O 1
ATOM 751 N N . ASN A 1 98 ? -5.931 5.054 13.814 1.00 95.19 98 ASN A N 1
ATOM 752 C CA . ASN A 1 98 ? -4.499 4.778 13.957 1.00 95.19 98 ASN A CA 1
ATOM 753 C C . ASN A 1 98 ? -3.779 5.850 14.801 1.00 95.19 98 ASN A C 1
ATOM 755 O O . ASN A 1 98 ? -3.012 5.537 15.708 1.00 95.19 98 ASN A O 1
ATOM 759 N N . THR A 1 99 ? -4.056 7.134 14.547 1.00 96.00 99 THR A N 1
ATOM 760 C CA . THR A 1 99 ? -3.457 8.237 15.314 1.00 96.00 99 THR A CA 1
ATOM 761 C C . THR A 1 99 ? -3.931 8.281 16.767 1.00 96.00 99 THR A C 1
ATOM 763 O O . THR A 1 99 ? -3.166 8.717 17.621 1.00 96.00 99 THR A O 1
ATOM 766 N N . TYR A 1 100 ? -5.156 7.851 17.080 1.00 95.94 100 TYR A N 1
ATOM 767 C CA . TYR A 1 100 ? -5.673 7.856 18.453 1.00 95.94 100 TYR A CA 1
ATOM 768 C C . TYR A 1 100 ? -4.806 7.018 19.398 1.00 95.94 100 TYR A C 1
ATOM 770 O O . TYR A 1 100 ? -4.563 7.440 20.526 1.00 95.94 100 TYR A O 1
ATOM 778 N N . GLN A 1 101 ? -4.304 5.880 18.920 1.00 84.38 101 GLN A N 1
ATOM 779 C CA . GLN A 1 101 ? -3.531 4.950 19.737 1.00 84.38 101 GLN A CA 1
ATOM 780 C C . GLN A 1 101 ? -2.148 5.485 20.099 1.00 84.38 101 GLN A C 1
ATOM 782 O O . GLN A 1 101 ? -1.768 5.535 21.267 1.00 84.38 101 GLN A O 1
ATOM 787 N N . GLU A 1 102 ? -1.388 5.913 19.090 1.00 83.50 102 GLU A N 1
ATOM 788 C CA . GLU A 1 102 ? 0.023 6.259 19.281 1.00 83.50 102 GLU A CA 1
ATOM 789 C C . GLU A 1 102 ? 0.288 7.770 19.296 1.00 83.50 102 GLU A C 1
ATOM 791 O O . GLU A 1 102 ? 1.414 8.206 19.535 1.00 83.50 102 GLU A O 1
ATOM 796 N N . GLY A 1 103 ? -0.714 8.596 18.978 1.00 91.19 103 GLY A N 1
ATOM 797 C CA . GLY A 1 103 ? -0.544 10.035 18.755 1.00 91.19 103 GLY A CA 1
ATOM 798 C C . GLY A 1 103 ? 0.343 10.369 17.550 1.00 91.19 103 GLY A C 1
ATOM 799 O O . GLY A 1 103 ? 0.712 11.529 17.352 1.00 91.19 103 GLY A O 1
ATOM 800 N N . LYS A 1 104 ? 0.713 9.366 16.745 1.00 88.69 104 LYS A N 1
ATOM 801 C CA . LYS A 1 104 ? 1.620 9.515 15.609 1.00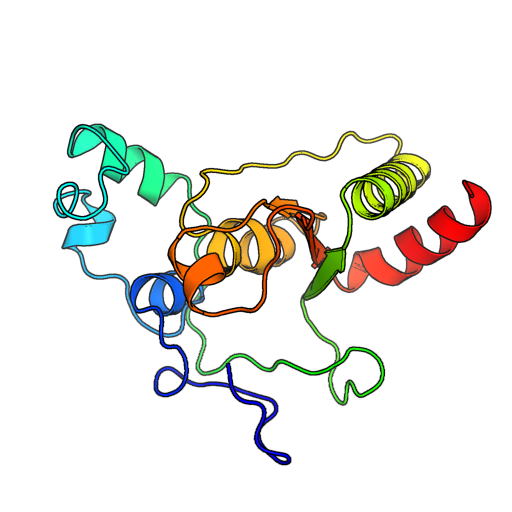 88.69 104 LYS A CA 1
ATOM 802 C C . LYS A 1 104 ? 0.864 9.883 14.343 1.00 88.69 104 LYS A C 1
ATOM 804 O O . LYS A 1 104 ? -0.247 9.418 14.072 1.00 88.69 104 LYS A O 1
ATOM 809 N N . ARG A 1 105 ? 1.506 10.730 13.541 1.00 92.19 105 ARG A N 1
ATOM 810 C CA . ARG A 1 105 ? 1.069 10.990 12.171 1.00 92.19 105 ARG A CA 1
ATOM 811 C C . ARG A 1 105 ? 1.397 9.774 11.316 1.00 92.19 105 ARG A C 1
ATOM 813 O O . ARG A 1 105 ? 2.476 9.211 11.458 1.00 92.19 105 ARG A O 1
ATOM 820 N N . MET A 1 106 ? 0.485 9.431 10.415 1.00 92.12 106 MET A N 1
ATOM 821 C CA .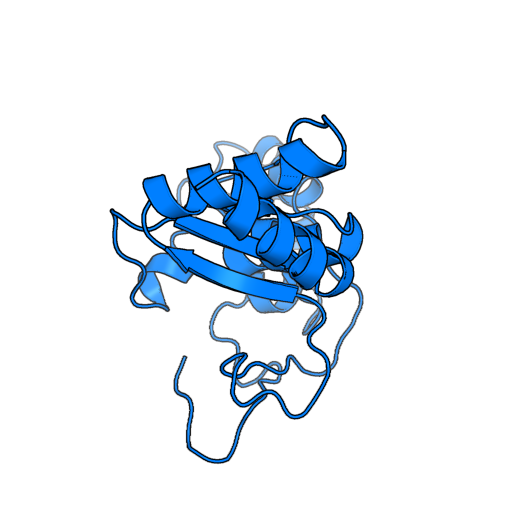 MET A 1 106 ? 0.770 8.481 9.347 1.00 92.12 106 MET A CA 1
ATOM 822 C C . MET A 1 106 ? 1.864 9.058 8.443 1.00 92.12 106 MET A C 1
ATOM 824 O O . MET A 1 106 ? 1.739 10.195 7.976 1.00 92.12 106 MET A O 1
ATOM 828 N N . ASP A 1 107 ? 2.919 8.278 8.230 1.00 91.62 107 ASP A N 1
ATOM 829 C CA . ASP A 1 107 ? 3.965 8.554 7.250 1.00 91.62 107 ASP A CA 1
ATOM 830 C C . ASP A 1 107 ? 3.696 7.697 6.016 1.00 91.62 107 ASP A C 1
ATOM 832 O O . ASP A 1 107 ? 3.596 6.477 6.115 1.00 91.62 107 ASP A O 1
ATOM 836 N N . ASN A 1 108 ? 3.490 8.346 4.874 1.00 92.38 108 ASN A N 1
ATOM 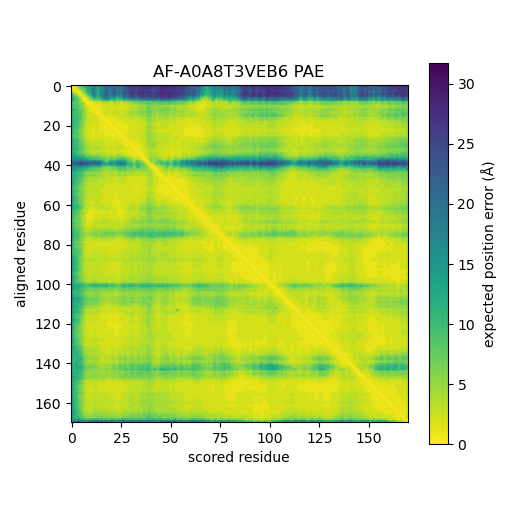837 C CA . ASN A 1 108 ? 2.952 7.699 3.688 1.00 92.38 108 ASN A CA 1
ATOM 838 C C . ASN A 1 108 ? 3.639 8.235 2.431 1.00 92.38 108 ASN A C 1
ATOM 840 O O . ASN A 1 108 ? 3.588 9.435 2.149 1.00 92.38 108 ASN A O 1
ATOM 844 N N . SER A 1 109 ? 4.243 7.333 1.660 1.00 89.69 109 SER A N 1
ATOM 845 C CA . SER A 1 109 ? 4.920 7.637 0.396 1.00 89.69 109 SER A CA 1
ATOM 846 C C . SER A 1 109 ? 4.065 7.148 -0.770 1.00 89.69 109 SER A C 1
ATOM 848 O O . SER A 1 109 ? 3.762 5.960 -0.850 1.00 89.69 109 SER A O 1
ATOM 850 N N . VAL A 1 110 ? 3.653 8.056 -1.661 1.00 91.25 110 VAL A N 1
ATOM 851 C CA . VAL A 1 110 ? 2.762 7.744 -2.794 1.00 91.25 110 VAL A CA 1
ATOM 852 C C . VAL A 1 110 ? 3.301 8.369 -4.066 1.00 91.25 110 VAL A C 1
ATOM 854 O O . VAL A 1 110 ? 3.543 9.574 -4.112 1.00 91.25 110 VAL A O 1
ATOM 857 N N . GLY A 1 111 ? 3.435 7.553 -5.112 1.00 89.00 111 GLY A N 1
ATOM 858 C CA . GLY A 1 111 ? 3.896 8.000 -6.430 1.00 89.00 111 GLY A CA 1
ATOM 859 C C . GLY A 1 111 ? 2.823 8.023 -7.523 1.00 89.00 111 GLY A C 1
ATOM 860 O O . GLY A 1 111 ? 3.103 8.471 -8.629 1.00 89.00 111 GLY A O 1
ATOM 861 N N . GLY A 1 112 ? 1.619 7.489 -7.269 1.00 89.12 112 GLY A N 1
ATOM 862 C CA . GLY A 1 112 ? 0.606 7.256 -8.320 1.00 89.12 112 GLY A CA 1
ATOM 863 C C . GLY A 1 112 ? 1.015 6.180 -9.344 1.00 89.12 112 GLY A C 1
ATOM 864 O O . GLY A 1 112 ? 0.391 6.003 -10.391 1.00 89.12 112 GLY A O 1
ATOM 865 N N . THR A 1 113 ? 2.082 5.444 -9.041 1.00 91.06 113 THR A N 1
ATOM 866 C CA . THR A 1 113 ? 2.673 4.355 -9.818 1.00 91.06 113 THR A CA 1
ATOM 867 C C . THR A 1 113 ? 3.162 3.290 -8.842 1.00 91.06 113 THR A C 1
ATOM 869 O O . THR A 1 113 ? 3.456 3.600 -7.696 1.00 91.06 113 THR A O 1
ATOM 872 N N . GLN A 1 114 ? 3.174 2.017 -9.254 1.00 93.00 114 GLN A N 1
ATOM 873 C CA . GLN A 1 114 ? 3.440 0.874 -8.357 1.00 93.00 114 GLN A CA 1
ATOM 874 C C . GLN A 1 114 ? 2.571 0.878 -7.079 1.00 93.00 114 GLN A C 1
ATOM 876 O O . GLN A 1 114 ? 2.942 0.296 -6.069 1.00 93.00 114 GLN A O 1
ATOM 881 N N . SER A 1 115 ? 1.375 1.461 -7.146 1.00 93.12 115 SER A N 1
ATOM 882 C CA . SER A 1 115 ? 0.609 1.812 -5.955 1.00 93.12 115 SER A CA 1
ATOM 883 C C . SER A 1 115 ? 0.085 0.641 -5.134 1.00 93.12 115 SER A C 1
ATOM 885 O O . SER A 1 115 ? 0.350 0.556 -3.944 1.00 93.12 115 SER A O 1
ATOM 887 N N . LEU A 1 116 ? -0.623 -0.314 -5.740 1.00 92.56 116 LEU A N 1
ATOM 888 C CA . LEU A 1 116 ? -1.156 -1.429 -4.952 1.00 92.56 116 LEU A CA 1
ATOM 889 C C . LEU A 1 116 ? -0.049 -2.389 -4.484 1.00 92.56 116 LEU A C 1
ATOM 891 O O . LEU A 1 116 ? -0.089 -2.891 -3.368 1.00 92.56 116 LEU A O 1
ATOM 895 N N . CYS A 1 117 ? 0.949 -2.647 -5.331 1.00 94.50 117 CYS A N 1
ATOM 896 C CA . CYS A 1 117 ? 2.038 -3.558 -4.991 1.00 94.50 117 CYS A CA 1
ATOM 897 C C . CYS A 1 117 ? 3.049 -2.926 -4.026 1.00 94.50 117 CYS A C 1
ATOM 899 O O . CYS A 1 117 ? 3.338 -3.517 -2.998 1.00 94.50 117 CYS A O 1
ATOM 901 N N . GLY A 1 118 ? 3.581 -1.750 -4.355 1.00 95.69 118 GLY A N 1
ATOM 902 C CA . GLY A 1 118 ? 4.606 -1.043 -3.590 1.00 95.69 118 GLY A CA 1
ATOM 903 C C . GLY A 1 118 ? 4.007 -0.223 -2.454 1.00 95.69 118 GLY A C 1
ATOM 904 O O . GLY A 1 118 ? 4.244 -0.560 -1.297 1.00 95.69 118 GLY A O 1
ATOM 905 N N . ASP A 1 119 ? 3.213 0.808 -2.786 1.00 95.50 119 ASP A N 1
ATOM 906 C CA . ASP A 1 119 ? 2.703 1.774 -1.792 1.00 95.50 119 ASP A CA 1
ATOM 907 C C . ASP A 1 119 ? 1.834 1.105 -0.718 1.00 95.50 119 ASP A C 1
ATOM 909 O O . ASP A 1 119 ? 1.886 1.505 0.437 1.00 95.50 119 ASP A O 1
ATOM 913 N N . ILE A 1 120 ? 1.030 0.104 -1.093 1.00 96.31 120 ILE A N 1
ATOM 914 C CA . ILE A 1 120 ? 0.095 -0.568 -0.182 1.00 96.31 120 ILE A CA 1
ATOM 915 C C . ILE A 1 120 ? 0.697 -1.855 0.382 1.00 96.31 120 ILE A C 1
ATOM 917 O O . ILE A 1 120 ? 1.001 -1.919 1.566 1.00 96.31 120 ILE A O 1
ATOM 921 N N . VAL A 1 121 ? 0.868 -2.899 -0.437 1.00 96.06 121 VAL A N 1
ATOM 922 C CA . VAL A 1 121 ? 1.203 -4.232 0.093 1.00 96.06 121 VAL A CA 1
ATOM 923 C C . VAL A 1 121 ? 2.612 -4.266 0.686 1.00 96.06 121 VAL A C 1
ATOM 925 O O . VAL A 1 121 ? 2.771 -4.606 1.855 1.00 96.06 121 VAL A O 1
ATOM 928 N N . VAL A 1 122 ? 3.642 -3.917 -0.089 1.00 97.06 122 VAL A N 1
ATOM 929 C CA . VAL A 1 122 ? 5.029 -4.063 0.377 1.00 97.06 122 VAL A CA 1
ATOM 930 C C . VAL A 1 122 ? 5.363 -3.067 1.483 1.00 97.06 122 VAL A C 1
ATOM 932 O O . VAL A 1 122 ? 5.953 -3.469 2.484 1.00 97.06 122 VAL A O 1
ATOM 935 N N . ASN A 1 123 ? 4.974 -1.799 1.343 1.00 97.12 123 ASN A N 1
ATOM 936 C CA . ASN A 1 123 ? 5.218 -0.791 2.374 1.00 97.12 123 ASN A CA 1
ATOM 937 C C . ASN A 1 123 ? 4.555 -1.161 3.705 1.00 97.12 123 ASN A C 1
ATOM 939 O O . ASN A 1 123 ? 5.240 -1.147 4.724 1.00 97.12 123 ASN A O 1
ATOM 943 N N . SER A 1 124 ? 3.278 -1.567 3.710 1.00 97.12 124 SER A N 1
ATOM 944 C CA . SER A 1 124 ? 2.616 -1.980 4.953 1.00 97.12 124 SER A CA 1
ATOM 945 C C . SER A 1 124 ? 3.318 -3.158 5.624 1.00 97.12 124 SER A C 1
ATOM 947 O O . SER A 1 124 ? 3.498 -3.132 6.838 1.00 97.12 124 SER A O 1
ATOM 949 N N . ILE A 1 125 ? 3.789 -4.150 4.859 1.00 96.56 125 ILE A N 1
ATOM 950 C CA . ILE A 1 125 ? 4.572 -5.266 5.417 1.00 96.56 125 ILE A CA 1
ATOM 951 C C . ILE A 1 125 ? 5.891 -4.762 6.015 1.00 96.56 125 ILE A C 1
ATOM 953 O O . ILE A 1 125 ? 6.226 -5.088 7.150 1.00 96.56 125 ILE A O 1
ATOM 957 N N . GLN A 1 126 ? 6.660 -3.979 5.255 1.00 96.19 126 GLN A N 1
ATOM 958 C CA . GLN A 1 126 ? 8.030 -3.617 5.628 1.00 96.19 126 GLN A CA 1
ATOM 959 C C . GLN A 1 126 ? 8.099 -2.613 6.774 1.00 96.19 126 GLN A C 1
ATOM 961 O O . GLN A 1 126 ? 8.989 -2.715 7.618 1.00 96.19 126 GLN A O 1
ATOM 966 N N . THR A 1 127 ? 7.188 -1.642 6.808 1.00 96.12 127 THR A N 1
ATOM 967 C CA . THR A 1 127 ? 7.168 -0.633 7.871 1.00 96.12 127 THR A CA 1
ATOM 968 C C . THR A 1 127 ? 6.334 -1.072 9.067 1.00 96.12 127 THR A C 1
ATOM 970 O O . THR A 1 127 ? 6.459 -0.463 10.124 1.00 96.12 127 THR A O 1
ATOM 973 N N . ASN A 1 128 ? 5.483 -2.094 8.910 1.00 96.12 128 ASN A N 1
ATOM 974 C CA . ASN A 1 128 ? 4.465 -2.482 9.886 1.00 96.12 128 ASN A CA 1
ATOM 975 C C . ASN A 1 128 ? 3.581 -1.289 10.316 1.00 96.12 128 ASN A C 1
ATOM 977 O O . ASN A 1 128 ? 3.196 -1.164 11.478 1.00 96.12 128 ASN A O 1
ATOM 981 N N . GLU A 1 129 ? 3.255 -0.419 9.355 1.00 96.38 129 GLU A N 1
ATOM 982 C CA . GLU A 1 129 ? 2.380 0.747 9.530 1.00 96.38 129 GLU A CA 1
ATOM 983 C C . GLU A 1 129 ? 1.320 0.786 8.417 1.00 96.38 129 GLU A C 1
ATOM 985 O O . GLU A 1 129 ? 1.538 0.211 7.343 1.00 96.38 129 GLU A O 1
ATOM 990 N N . PRO A 1 130 ? 0.164 1.441 8.625 1.00 96.88 130 PRO A N 1
ATOM 991 C CA . PRO A 1 130 ? -0.814 1.586 7.560 1.00 96.88 130 PRO A CA 1
ATOM 992 C C . PRO A 1 130 ? -0.364 2.578 6.479 1.00 96.88 130 PRO A C 1
ATOM 994 O O . PRO A 1 130 ? 0.142 3.652 6.799 1.00 96.88 130 PRO A O 1
ATOM 997 N N . HIS A 1 131 ? -0.624 2.251 5.210 1.00 97.81 131 HIS A N 1
ATOM 998 C CA . HIS A 1 131 ? -0.320 3.109 4.052 1.00 97.81 131 HIS A CA 1
ATOM 999 C C . HIS A 1 131 ? -1.557 3.322 3.190 1.00 97.81 131 HIS A C 1
ATOM 1001 O O . HIS A 1 131 ? -2.368 2.411 3.040 1.00 97.81 131 HIS A O 1
ATOM 1007 N N . ILE A 1 132 ? -1.697 4.510 2.600 1.00 97.44 132 ILE A N 1
ATOM 1008 C CA . ILE A 1 132 ? -2.803 4.859 1.702 1.00 97.44 132 ILE A CA 1
ATOM 1009 C C . ILE A 1 132 ? -2.316 5.115 0.282 1.00 97.44 132 ILE A C 1
ATOM 1011 O O . ILE A 1 132 ? -1.221 5.627 0.061 1.00 97.44 132 ILE A O 1
ATOM 1015 N N . SER A 1 133 ? -3.169 4.838 -0.697 1.00 96.38 133 SER A N 1
ATOM 1016 C CA . SER A 1 133 ? -2.889 5.137 -2.096 1.00 96.38 133 SER A CA 1
ATOM 1017 C C . SER A 1 133 ? -4.172 5.344 -2.894 1.00 96.38 133 SER A C 1
ATOM 1019 O O . SER A 1 133 ? -5.243 4.843 -2.550 1.00 96.38 133 SER A O 1
ATOM 1021 N N . PHE A 1 134 ? -4.039 6.071 -3.997 1.00 94.38 134 PHE A N 1
ATOM 1022 C CA . PHE A 1 134 ? -5.115 6.354 -4.951 1.00 94.38 134 PHE A CA 1
ATOM 1023 C C . PHE A 1 134 ? -5.084 5.402 -6.153 1.00 94.38 134 PHE A C 1
ATOM 1025 O O . PHE A 1 134 ? -5.838 5.565 -7.111 1.00 94.38 134 PHE A O 1
ATOM 1032 N N . GLY A 1 135 ? -4.199 4.404 -6.112 1.00 92.19 135 GLY A N 1
ATOM 1033 C CA . GLY A 1 135 ? -3.975 3.488 -7.216 1.00 92.19 135 GLY A CA 1
ATOM 1034 C C . GLY A 1 135 ? -3.058 4.065 -8.296 1.00 92.19 135 GLY A C 1
ATOM 1035 O O . GLY A 1 135 ? -2.730 5.248 -8.331 1.00 92.19 135 GLY A O 1
ATOM 1036 N N . CYS A 1 136 ? -2.641 3.182 -9.195 1.00 91.19 136 CYS A N 1
ATOM 1037 C CA . CYS A 1 136 ? -1.883 3.499 -10.394 1.00 91.19 136 CYS A CA 1
ATOM 1038 C C . CYS A 1 136 ? -2.680 3.087 -11.633 1.00 91.19 136 CYS A C 1
ATOM 1040 O O . CYS A 1 136 ? -3.678 2.374 -11.525 1.00 91.19 136 CYS A O 1
ATOM 1042 N N . ILE A 1 137 ? -2.217 3.464 -12.827 1.00 86.44 137 ILE A N 1
ATOM 1043 C CA . ILE A 1 137 ? -2.867 3.079 -14.096 1.00 86.44 137 ILE A CA 1
ATOM 1044 C C . ILE A 1 137 ? -3.167 1.571 -14.128 1.00 86.44 137 ILE A C 1
ATOM 1046 O O . ILE A 1 137 ? -4.269 1.155 -14.466 1.00 86.44 137 ILE A O 1
ATOM 1050 N N . GLY A 1 138 ? -2.207 0.748 -13.693 1.00 81.25 138 GLY A N 1
ATOM 1051 C CA . GLY A 1 138 ? -2.374 -0.701 -13.641 1.00 81.25 138 GLY A CA 1
ATOM 1052 C C . GLY A 1 138 ? -3.485 -1.169 -12.698 1.00 81.25 138 GLY A C 1
ATOM 1053 O O . GLY A 1 138 ? -4.214 -2.085 -13.062 1.00 81.25 138 GLY A O 1
ATOM 1054 N N . SER A 1 139 ? -3.646 -0.562 -11.516 1.00 83.31 139 SER A N 1
ATOM 1055 C CA . SER A 1 139 ? -4.736 -0.939 -10.607 1.00 83.31 139 SER A CA 1
ATOM 1056 C C . SER A 1 139 ? -6.084 -0.482 -11.155 1.00 83.31 139 SER A C 1
ATOM 1058 O O . SER A 1 139 ? -6.993 -1.295 -11.228 1.00 83.31 139 SER A O 1
ATOM 1060 N N . HIS A 1 140 ? -6.183 0.753 -11.654 1.00 85.00 140 HIS A N 1
ATOM 1061 C CA . HIS A 1 140 ? -7.412 1.278 -12.268 1.00 85.00 140 HIS A CA 1
ATOM 1062 C C . HIS A 1 140 ? -7.864 0.467 -13.490 1.00 85.00 140 HIS A C 1
ATOM 1064 O O . HIS A 1 140 ? -9.054 0.299 -13.717 1.00 85.00 140 HIS A O 1
ATOM 1070 N N . MET A 1 141 ? -6.927 -0.096 -14.259 1.00 81.94 141 MET A N 1
ATOM 1071 C CA . MET A 1 141 ? -7.251 -0.982 -15.384 1.00 81.94 141 MET A CA 1
ATOM 1072 C C . MET 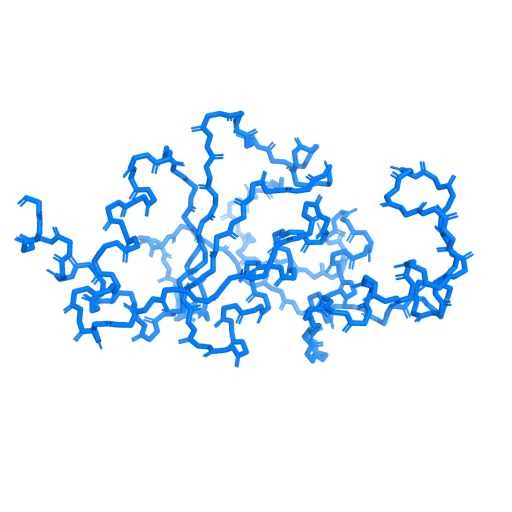A 1 141 ? -7.592 -2.421 -14.967 1.00 81.94 141 MET A C 1
ATOM 1074 O O . MET A 1 141 ? -8.253 -3.131 -15.723 1.00 81.94 141 MET A O 1
ATOM 1078 N N . ALA A 1 142 ? -7.093 -2.894 -13.821 1.00 77.62 142 ALA A N 1
ATOM 1079 C CA . ALA A 1 142 ? -7.188 -4.300 -13.411 1.00 77.62 142 ALA A CA 1
ATOM 1080 C C . ALA A 1 142 ? -8.261 -4.577 -12.343 1.00 77.62 142 ALA A C 1
ATOM 1082 O O . ALA A 1 142 ? -8.575 -5.749 -12.084 1.00 77.62 142 ALA A O 1
ATOM 1083 N N . THR A 1 143 ? -8.789 -3.528 -11.708 1.00 77.19 143 THR A N 1
ATOM 1084 C CA . THR A 1 143 ? -9.757 -3.593 -10.608 1.00 77.19 143 THR A CA 1
ATOM 1085 C C . THR A 1 143 ? -10.926 -2.642 -10.845 1.00 77.19 143 THR A C 1
ATOM 1087 O O . THR A 1 143 ? -10.827 -1.705 -11.626 1.00 77.19 143 THR A O 1
ATOM 1090 N N . GLU A 1 144 ? -12.016 -2.830 -10.107 1.00 81.62 144 GLU A N 1
ATOM 1091 C CA . GLU A 1 144 ? -13.182 -1.932 -10.106 1.00 81.62 144 GLU A CA 1
ATOM 1092 C C . GLU A 1 144 ? -12.975 -0.740 -9.152 1.00 81.62 144 GLU A C 1
ATOM 1094 O O . GLU A 1 144 ? -13.871 -0.364 -8.402 1.00 81.62 144 GLU A O 1
ATOM 1099 N N . LEU A 1 145 ? -11.760 -0.181 -9.126 1.00 86.94 145 LEU A N 1
ATOM 1100 C CA . LEU A 1 145 ? -11.441 0.940 -8.244 1.00 86.94 145 LEU A CA 1
ATOM 1101 C C . LEU A 1 145 ? -12.109 2.199 -8.801 1.00 86.94 145 LEU A C 1
ATOM 1103 O O . LEU A 1 145 ? -11.778 2.641 -9.898 1.00 86.94 145 LEU A O 1
ATOM 1107 N N . SER A 1 146 ? -13.058 2.751 -8.051 1.00 88.62 146 SER A N 1
ATOM 1108 C CA . SER A 1 146 ? -13.771 3.971 -8.430 1.00 88.62 146 SER A CA 1
ATOM 1109 C C . SER A 1 146 ? -12.941 5.227 -8.140 1.00 88.62 146 SER A C 1
ATOM 1111 O O . SER A 1 146 ? -12.111 5.245 -7.231 1.00 88.62 146 SER A O 1
ATOM 1113 N N . GLU A 1 147 ? -13.212 6.315 -8.868 1.00 88.06 147 GLU A N 1
ATOM 1114 C CA . GLU A 1 147 ? -12.583 7.630 -8.656 1.00 88.06 147 GLU A CA 1
ATOM 1115 C C . GLU A 1 147 ? -12.880 8.221 -7.265 1.00 88.06 147 GLU A C 1
ATOM 1117 O O . GLU A 1 147 ? -12.129 9.059 -6.768 1.00 88.06 147 GLU A O 1
ATOM 1122 N 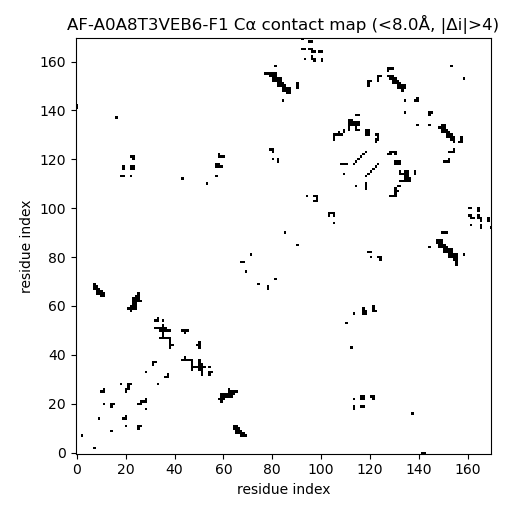N . ASP A 1 148 ? -13.965 7.782 -6.616 1.00 93.00 148 ASP A N 1
ATOM 1123 C CA . ASP A 1 148 ? -14.359 8.191 -5.263 1.00 93.00 148 ASP A CA 1
ATOM 1124 C C . ASP A 1 148 ? -13.879 7.228 -4.165 1.00 93.00 148 ASP A C 1
ATOM 1126 O O . ASP A 1 148 ? -14.370 7.288 -3.033 1.00 93.00 148 ASP A O 1
ATOM 1130 N N . GLN A 1 149 ? -12.930 6.343 -4.479 1.00 95.19 149 GLN A N 1
ATOM 1131 C CA . GLN A 1 149 ? -12.370 5.370 -3.550 1.00 95.19 149 GLN A CA 1
ATOM 1132 C C . GLN A 1 149 ? -10.871 5.569 -3.333 1.00 95.19 149 GLN A C 1
ATOM 1134 O O . GLN A 1 149 ? -10.116 5.982 -4.209 1.00 95.19 149 GLN A O 1
ATOM 1139 N N . VAL A 1 150 ? -10.443 5.243 -2.120 1.00 96.56 150 VAL A N 1
ATOM 1140 C CA . VAL A 1 150 ? -9.053 5.266 -1.676 1.00 96.56 150 VAL A CA 1
ATOM 1141 C C . VAL A 1 150 ? -8.738 3.906 -1.067 1.00 96.56 150 VAL A C 1
ATOM 1143 O O . VAL A 1 150 ? -9.598 3.266 -0.456 1.00 96.56 150 VAL A O 1
ATOM 1146 N N . ILE A 1 151 ? -7.504 3.461 -1.266 1.00 96.75 151 ILE A N 1
ATOM 1147 C CA . ILE A 1 151 ? -7.003 2.187 -0.765 1.00 96.75 151 ILE A CA 1
ATOM 1148 C C . ILE A 1 151 ? -6.200 2.456 0.502 1.00 96.75 151 ILE A C 1
ATOM 1150 O O . ILE A 1 151 ? -5.390 3.382 0.518 1.00 96.75 151 ILE A O 1
ATOM 1154 N N . ILE A 1 152 ? -6.385 1.634 1.531 1.00 97.88 152 ILE A N 1
ATOM 1155 C CA . ILE A 1 152 ? -5.488 1.552 2.685 1.00 97.88 152 ILE A CA 1
ATOM 1156 C C . ILE A 1 152 ? -5.027 0.107 2.880 1.00 97.88 152 ILE A C 1
ATOM 1158 O O . ILE A 1 152 ? -5.833 -0.821 2.828 1.00 97.88 152 ILE A O 1
ATOM 1162 N N . GLY A 1 153 ? -3.727 -0.080 3.083 1.00 98.06 153 GLY A N 1
ATOM 1163 C CA . GLY A 1 153 ? -3.142 -1.317 3.586 1.00 98.06 153 GLY A CA 1
ATOM 1164 C C . GLY A 1 153 ? -2.949 -1.195 5.084 1.00 98.06 153 GLY A C 1
ATOM 1165 O O . GLY A 1 153 ? -2.368 -0.217 5.544 1.00 98.06 153 GLY A O 1
ATOM 1166 N N . ILE A 1 154 ? -3.450 -2.162 5.845 1.00 97.94 154 ILE A N 1
ATOM 1167 C CA . ILE A 1 154 ? -3.276 -2.240 7.293 1.00 97.94 154 ILE A CA 1
ATOM 1168 C C . ILE A 1 154 ? -2.540 -3.548 7.599 1.00 97.94 154 ILE A C 1
ATOM 1170 O O . ILE A 1 154 ? -3.070 -4.613 7.276 1.00 97.94 154 ILE A O 1
ATOM 1174 N N . PRO A 1 155 ? -1.344 -3.509 8.208 1.00 97.62 155 PRO A N 1
ATOM 1175 C CA . PRO A 1 155 ? -0.685 -4.718 8.696 1.00 97.62 155 PRO A CA 1
ATOM 1176 C C . PRO A 1 155 ? -1.596 -5.443 9.685 1.00 97.62 155 PRO A C 1
ATOM 1178 O O . PRO A 1 155 ? -2.220 -4.797 10.530 1.00 97.62 155 PRO A O 1
ATOM 1181 N N . ILE A 1 156 ? -1.659 -6.774 9.625 1.00 96.81 156 ILE A N 1
ATOM 1182 C CA . ILE A 1 156 ? -2.572 -7.540 10.492 1.00 96.81 156 ILE A CA 1
ATOM 1183 C C . ILE A 1 156 ? -2.350 -7.257 11.982 1.00 96.81 156 ILE A C 1
ATOM 1185 O O . ILE A 1 156 ? -3.309 -7.139 12.742 1.00 96.81 156 ILE A O 1
ATOM 1189 N N . SER A 1 157 ? -1.093 -7.016 12.366 1.00 96.62 157 SER A N 1
ATOM 1190 C CA . SER A 1 157 ? -0.675 -6.677 13.729 1.00 96.62 157 SER A CA 1
ATOM 1191 C C . SER A 1 157 ? -1.303 -5.385 14.276 1.00 96.62 157 SER A C 1
ATOM 1193 O O . SER A 1 157 ? -1.363 -5.207 15.489 1.00 96.62 157 SER A O 1
ATOM 1195 N N . LYS A 1 158 ? -1.779 -4.488 13.400 1.00 96.38 158 LYS A N 1
ATOM 1196 C CA . LYS A 1 158 ? -2.397 -3.194 13.741 1.00 96.38 158 LYS A CA 1
ATOM 1197 C C . LYS A 1 158 ? -3.921 -3.202 13.622 1.00 96.38 158 LYS A C 1
ATOM 1199 O O . LYS A 1 158 ? -4.582 -2.280 14.099 1.00 96.38 158 LYS A O 1
ATOM 1204 N N . LEU A 1 159 ? -4.498 -4.212 12.970 1.00 96.50 159 LEU A N 1
ATOM 1205 C CA . LEU A 1 159 ? -5.905 -4.200 12.573 1.00 96.50 159 LEU A CA 1
ATOM 1206 C C . LEU A 1 159 ? -6.861 -4.140 13.768 1.00 96.50 159 LEU A C 1
ATOM 1208 O O . LEU A 1 159 ? -7.754 -3.293 13.791 1.00 96.50 159 LEU A O 1
ATOM 1212 N N . GLU A 1 160 ? -6.677 -5.025 14.750 1.00 95.94 160 GLU A N 1
ATOM 1213 C CA . GLU A 1 160 ? -7.537 -5.089 15.939 1.00 95.94 160 GLU A CA 1
ATOM 1214 C C . GLU A 1 160 ? -7.490 -3.772 16.724 1.00 95.94 160 GLU A C 1
ATOM 1216 O O . GLU A 1 160 ? -8.516 -3.228 17.135 1.00 95.94 160 GLU A O 1
ATOM 1221 N N . GLU A 1 161 ? -6.291 -3.214 16.873 1.00 95.62 161 GLU A N 1
ATOM 1222 C CA . GLU A 1 161 ? -6.059 -1.971 17.594 1.00 95.62 161 GLU A CA 1
ATOM 1223 C C . GLU A 1 161 ? -6.761 -0.773 16.924 1.00 95.62 161 GLU A C 1
ATOM 1225 O O . GLU A 1 161 ? -7.419 0.029 17.600 1.00 95.62 161 GLU A O 1
ATOM 1230 N N . ILE A 1 162 ? -6.679 -0.681 15.593 1.00 96.38 162 ILE A N 1
ATOM 1231 C CA . ILE A 1 162 ? -7.366 0.340 14.791 1.00 96.38 162 ILE A CA 1
ATOM 1232 C C . ILE A 1 162 ? -8.884 0.148 14.855 1.00 96.38 162 ILE A C 1
ATOM 1234 O O . ILE A 1 162 ? -9.613 1.123 15.042 1.00 96.38 162 ILE A O 1
ATOM 1238 N N . ALA A 1 163 ? -9.379 -1.087 14.740 1.00 96.19 163 ALA A N 1
ATOM 1239 C CA . ALA A 1 163 ? -10.810 -1.382 14.813 1.00 96.19 163 ALA A CA 1
ATOM 1240 C C . ALA A 1 163 ? -11.404 -0.975 16.172 1.00 96.19 163 ALA A C 1
ATOM 1242 O O . ALA A 1 163 ? -12.457 -0.339 16.230 1.00 96.19 163 ALA A O 1
ATOM 1243 N N . ASN A 1 164 ? -10.694 -1.265 17.264 1.00 97.00 164 ASN A N 1
ATOM 1244 C CA . ASN A 1 164 ? -11.089 -0.847 18.607 1.00 97.00 164 ASN A CA 1
ATOM 1245 C C . ASN A 1 164 ? -11.110 0.679 18.750 1.00 97.00 164 ASN A C 1
ATOM 1247 O O . ASN A 1 164 ? -12.079 1.234 19.264 1.00 97.00 164 ASN A O 1
ATOM 1251 N N . SER A 1 165 ? -10.086 1.369 18.241 1.00 96.81 165 SER A N 1
ATOM 1252 C CA . SER A 1 165 ? -10.054 2.836 18.212 1.00 96.81 165 SER A CA 1
ATOM 1253 C C . SER A 1 165 ? -11.205 3.448 17.430 1.00 96.81 165 SER A C 1
ATOM 1255 O O . SER A 1 165 ? -11.787 4.442 17.863 1.00 96.81 165 SER A O 1
ATOM 1257 N N . LEU A 1 166 ? -11.563 2.849 16.294 1.00 96.12 166 LEU A N 1
ATOM 1258 C CA . LEU A 1 166 ? -12.647 3.328 15.447 1.00 96.12 166 LEU A CA 1
ATOM 1259 C C . LEU A 1 166 ? -13.986 3.362 16.199 1.00 96.12 166 LEU A C 1
ATOM 1261 O O . LEU A 1 166 ? -14.753 4.300 16.013 1.00 96.12 166 LEU A O 1
ATOM 1265 N N . ASN A 1 167 ? -14.232 2.399 17.094 1.00 95.00 167 ASN A N 1
ATOM 1266 C CA . ASN A 1 167 ? -15.429 2.356 17.946 1.00 95.00 167 ASN A CA 1
ATOM 1267 C C . ASN A 1 167 ? -15.454 3.435 19.042 1.00 95.00 167 ASN A C 1
ATOM 1269 O O . ASN A 1 167 ? -16.501 3.677 19.634 1.00 95.00 167 ASN A O 1
ATOM 1273 N N . ILE A 1 168 ? -14.308 4.046 19.353 1.00 95.50 168 ILE A N 1
ATOM 1274 C CA . ILE A 1 168 ? -14.188 5.091 20.377 1.00 95.50 168 ILE A CA 1
ATOM 1275 C C . ILE A 1 168 ? -14.348 6.478 19.753 1.00 95.50 168 ILE A C 1
ATOM 1277 O O . ILE A 1 168 ? -14.928 7.374 20.363 1.00 95.50 168 ILE A O 1
ATOM 1281 N N . ILE A 1 169 ? -13.779 6.679 18.561 1.00 92.06 169 ILE A N 1
ATOM 1282 C CA . ILE A 1 169 ? -13.710 8.000 17.921 1.00 92.06 169 ILE A CA 1
ATOM 1283 C C . ILE A 1 169 ? -14.923 8.341 17.045 1.00 92.06 169 ILE A C 1
ATOM 1285 O O . ILE A 1 169 ? -14.998 9.486 16.578 1.00 92.06 169 ILE A O 1
ATOM 1289 N N . ASN A 1 170 ? -15.805 7.368 16.795 1.00 75.25 170 ASN A N 1
ATOM 1290 C CA . ASN A 1 170 ? -17.028 7.510 16.002 1.00 75.25 170 ASN A CA 1
ATOM 1291 C C . ASN A 1 170 ? -18.281 7.610 16.870 1.00 75.25 170 ASN A C 1
ATOM 1293 O O . ASN A 1 170 ? -18.367 6.884 17.882 1.00 75.25 170 ASN A O 1
#

Nearest PDB structures (foldseek):
  4j8l-assembly1_A  TM=3.974E-01  e=1.685E+00  Escherichia coli K-12
  6jpk-assembly1_B  TM=3.196E-01  e=7.496E+00  Schizosaccharomyces pombe 972h-
  7yos-assembly1_B  TM=2.635E-01  e=5.079E+00  Methanocaldococcus jannaschii DSM 2661

Solvent-accessible surface area (backbone atoms only — not comparable to full-atom values): 9639 Å² total; per-residue (Å²): 115,86,77,53,102,84,54,51,55,37,39,64,90,63,47,85,46,71,64,45,32,18,29,54,10,49,41,82,66,57,65,48,54,71,64,8,72,64,41,80,85,77,75,81,40,94,39,41,69,52,27,24,54,51,53,71,70,48,44,61,41,66,84,44,74,64,48,76,58,70,60,78,96,71,51,90,61,87,58,69,57,48,77,46,80,38,42,60,69,58,51,49,50,52,52,49,14,49,23,67,78,73,72,48,77,84,74,72,70,73,76,58,50,62,17,63,36,14,32,18,52,34,36,6,60,75,68,65,40,57,17,54,40,79,40,14,72,69,47,52,74,53,45,92,65,51,95,71,40,34,37,35,16,33,16,48,92,48,43,66,62,28,54,55,32,40,69,70,79,102

Foldseek 3Di:
DDPDPPAQKDAPVRDPDPVLCCQLQNDPDPVCQCQQVPCPDPVLDDDSVRSNVVSVPFHGDHHDGMAGHDDPVPDPDQHQKDKDKDFPVVVVLLQVLLCVPVVDHDDFDESLPSCCRGRAPRCCNVVVAKYKYQHHPVCVVVDPRDNRIIMIIHGSVCVVSSVVSSVVVD